Protein AF-A0A3D5KNX3-F1 (afdb_monomer_lite)

Sequence (84 aa):
VDEIRNEYNHNVSQQVYMTEEVWNQVRNAKEDLIVLINEAAMQMTPDSTGIDLAKKIFEQTMERKTDPIGHALTELKKEIQQTF

Secondary structure (DSSP, 8-state):
-HHHHHHHHHHHHHHTSS-HHHHHHHHHHHHHHHHHHHHHHTT--TT--HHHHHHHHHHHHHH-S--HHHHHHHHHHHHHHHH-

Foldseek 3Di:
DVVVVVVVVVVVVVVVLDDPVLVVLQVVLVVVLVVLLVVLVVPDDPPDDPVSSVVSSVVVCVVDPDNSNVVSVVVSVVSNVVVD

Structure (mmCIF, N/CA/C/O backbone):
data_AF-A0A3D5KNX3-F1
#
_entry.id   AF-A0A3D5KNX3-F1
#
loop_
_atom_site.group_PDB
_atom_site.id
_atom_site.type_symbol
_atom_site.label_atom_id
_atom_site.label_alt_id
_atom_site.label_comp_id
_atom_site.label_asym_id
_atom_site.label_entity_id
_atom_site.label_seq_id
_atom_site.pdbx_PDB_ins_code
_atom_site.Cartn_x
_atom_site.Cartn_y
_atom_site.Cartn_z
_atom_site.occupancy
_atom_site.B_iso_or_equiv
_atom_site.auth_seq_id
_atom_site.auth_comp_id
_atom_site.auth_asym_id
_atom_site.auth_atom_id
_atom_site.pdbx_PDB_model_num
ATOM 1 N N . VAL A 1 1 ? -9.746 -29.500 25.745 1.00 58.00 1 VAL A N 1
ATOM 2 C CA . VAL A 1 1 ? -10.745 -29.065 24.729 1.00 58.00 1 VAL A CA 1
ATOM 3 C C . VAL A 1 1 ? -11.206 -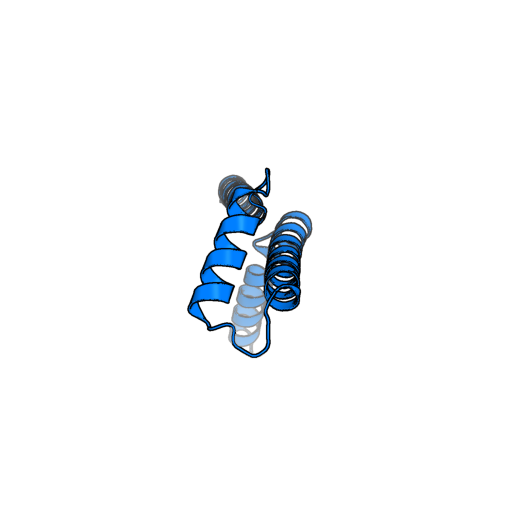27.643 25.013 1.00 58.00 1 VAL A C 1
ATOM 5 O O . VAL A 1 1 ? -11.257 -26.852 24.081 1.00 58.00 1 VAL A O 1
ATOM 8 N N . ASP A 1 2 ? -11.453 -27.294 26.277 1.00 67.56 2 ASP A N 1
ATOM 9 C CA . ASP A 1 2 ? -11.807 -25.922 26.669 1.00 67.56 2 ASP A CA 1
ATOM 10 C C . ASP A 1 2 ? -10.678 -24.909 26.441 1.00 67.56 2 ASP A C 1
ATOM 12 O O . ASP A 1 2 ? -10.945 -23.817 25.958 1.00 67.56 2 ASP A O 1
ATOM 16 N N . GLU A 1 3 ? -9.414 -25.287 26.651 1.00 72.50 3 GLU A N 1
ATOM 17 C CA . GLU A 1 3 ? -8.262 -24.434 26.303 1.00 72.50 3 GLU A CA 1
ATOM 18 C C . GLU A 1 3 ? -8.173 -24.166 24.798 1.00 72.50 3 GLU A C 1
ATOM 20 O O . GLU A 1 3 ? -7.976 -23.032 24.395 1.00 72.50 3 GLU A O 1
ATOM 25 N N . ILE A 1 4 ? -8.440 -25.168 23.953 1.00 66.50 4 ILE A N 1
ATOM 26 C CA . ILE A 1 4 ? -8.477 -24.991 22.491 1.00 66.50 4 ILE A CA 1
ATOM 27 C C . ILE A 1 4 ? -9.634 -24.065 22.086 1.00 66.50 4 ILE A C 1
ATOM 29 O O . ILE A 1 4 ? -9.476 -23.244 21.188 1.00 66.50 4 ILE A O 1
ATOM 33 N N . ARG A 1 5 ? -10.793 -24.161 22.752 1.00 65.31 5 ARG A N 1
ATOM 34 C CA . ARG A 1 5 ? -11.929 -23.249 22.535 1.00 65.31 5 ARG A CA 1
ATOM 35 C C . ARG A 1 5 ? -11.638 -21.828 23.002 1.00 65.31 5 ARG A C 1
ATOM 37 O O . ARG A 1 5 ? -12.044 -20.894 22.323 1.00 65.31 5 ARG A O 1
ATOM 44 N N . ASN A 1 6 ? -10.951 -21.661 24.125 1.00 70.81 6 ASN A N 1
ATOM 45 C CA . ASN A 1 6 ? -10.572 -20.346 24.630 1.00 70.81 6 ASN A CA 1
ATOM 46 C C . ASN A 1 6 ? -9.503 -19.696 23.750 1.00 70.81 6 ASN A C 1
ATOM 48 O O . ASN A 1 6 ? -9.663 -18.534 23.401 1.00 70.81 6 ASN A O 1
ATOM 52 N N . GLU A 1 7 ? -8.495 -20.447 23.305 1.00 69.81 7 GLU A N 1
ATOM 53 C CA . GLU A 1 7 ? -7.491 -19.976 22.343 1.00 69.81 7 GLU A CA 1
ATOM 54 C C . GLU A 1 7 ? -8.141 -19.623 20.998 1.00 69.81 7 GLU A C 1
ATOM 56 O O . GLU A 1 7 ? -7.840 -18.598 20.394 1.00 69.81 7 GLU A O 1
ATOM 61 N N . TYR A 1 8 ? -9.094 -20.440 20.535 1.00 66.38 8 TYR A N 1
ATOM 62 C CA . TYR A 1 8 ? -9.866 -20.165 19.326 1.00 66.38 8 TYR A CA 1
ATOM 63 C C . TYR A 1 8 ? -10.725 -18.904 19.475 1.00 66.38 8 TYR A C 1
ATOM 65 O O . TYR A 1 8 ? -10.687 -18.050 18.599 1.00 66.38 8 TYR A O 1
ATOM 73 N N . ASN A 1 9 ? -11.436 -18.726 20.592 1.00 64.44 9 ASN A N 1
ATOM 74 C CA . ASN A 1 9 ? -12.213 -17.515 20.870 1.00 64.44 9 ASN A CA 1
ATOM 75 C C . ASN A 1 9 ? -11.320 -16.278 21.043 1.00 64.44 9 ASN A C 1
ATOM 77 O O . ASN A 1 9 ? -11.710 -15.190 20.631 1.00 64.44 9 ASN A O 1
ATOM 81 N N . HIS A 1 10 ? -10.116 -16.436 21.596 1.00 66.81 10 HIS A N 1
ATOM 82 C CA . HIS A 1 10 ? -9.116 -15.377 21.686 1.00 66.81 10 HIS A CA 1
ATOM 83 C C . HIS A 1 10 ? -8.601 -14.986 20.289 1.00 66.81 10 HIS A C 1
ATOM 85 O O . HIS A 1 10 ? -8.606 -13.808 19.938 1.00 66.81 10 HIS A O 1
ATOM 91 N N . ASN A 1 11 ? -8.287 -15.963 19.436 1.00 61.53 11 ASN A N 1
ATOM 92 C CA . ASN A 1 11 ? -7.887 -15.742 18.042 1.00 61.53 11 ASN A CA 1
ATOM 93 C C . ASN A 1 11 ? -9.027 -15.168 17.174 1.00 61.53 11 ASN A C 1
ATOM 95 O O . ASN A 1 11 ? -8.783 -14.340 16.300 1.00 61.53 11 ASN A O 1
ATOM 99 N N . VAL A 1 12 ? -10.283 -15.545 17.434 1.00 55.56 12 VAL A N 1
ATOM 100 C CA . VAL A 1 12 ? -11.469 -14.946 16.797 1.00 55.56 12 VAL A CA 1
ATOM 101 C C . VAL A 1 12 ? -11.670 -13.514 17.290 1.00 55.56 12 VAL A C 1
ATOM 103 O O . VAL A 1 12 ? -11.881 -12.630 16.471 1.00 55.56 12 VAL A O 1
ATOM 106 N N . SER A 1 13 ? -11.500 -13.240 18.588 1.00 59.69 13 SER A N 1
ATOM 107 C CA . SER A 1 13 ? -11.512 -11.869 19.118 1.00 59.69 13 SER A CA 1
ATOM 108 C C . SER A 1 13 ? -10.378 -11.002 18.554 1.00 59.69 13 SER A C 1
ATOM 110 O O . SER A 1 13 ? -10.532 -9.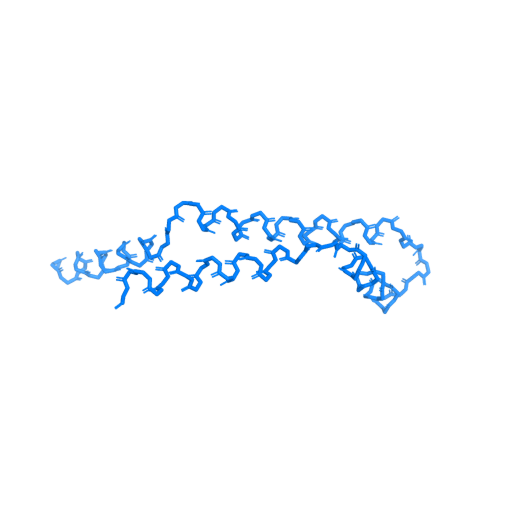790 18.465 1.00 59.69 13 SER A O 1
ATOM 112 N N . GLN A 1 14 ? -9.288 -11.621 18.081 1.00 57.75 14 GLN A N 1
ATOM 113 C CA . GLN A 1 14 ? -8.204 -10.933 17.378 1.00 57.75 14 GLN A CA 1
ATOM 114 C C . GLN A 1 14 ? -8.565 -10.500 15.950 1.00 57.75 14 GLN A C 1
ATOM 116 O O . GLN A 1 14 ? -8.111 -9.449 15.505 1.00 57.75 14 GLN A O 1
ATOM 121 N N . GLN A 1 15 ? -9.432 -11.242 15.250 1.00 46.28 15 GLN A N 1
ATOM 122 C CA . GLN A 1 15 ? -10.028 -10.792 13.981 1.00 46.28 15 GLN A CA 1
ATOM 123 C C . GLN A 1 15 ? -11.100 -9.701 14.173 1.00 46.28 15 GLN A C 1
ATOM 125 O O . GLN A 1 15 ? -11.470 -9.045 13.206 1.00 46.28 15 GLN A O 1
ATOM 130 N N . VAL A 1 16 ? -11.571 -9.479 15.406 1.00 56.16 16 VAL A N 1
ATOM 131 C CA . VAL A 1 16 ? -12.609 -8.489 15.761 1.00 56.16 16 VAL A CA 1
ATOM 132 C C . VAL A 1 16 ? -12.023 -7.088 16.032 1.00 56.16 16 VAL A C 1
ATOM 134 O O . VAL A 1 16 ? -12.776 -6.141 16.221 1.00 56.16 16 VAL A O 1
ATOM 137 N N . TYR A 1 17 ? -10.695 -6.908 16.022 1.00 60.75 17 TYR A N 1
ATOM 138 C CA . TYR A 1 17 ? -10.048 -5.642 16.421 1.00 60.75 17 TYR A CA 1
ATOM 139 C C . TYR A 1 17 ? -10.048 -4.515 15.382 1.00 60.75 17 TYR A C 1
ATOM 141 O O . TYR A 1 17 ? -9.407 -3.488 15.609 1.00 60.75 17 TYR A O 1
ATOM 149 N N . MET A 1 18 ? -10.736 -4.685 14.256 1.00 73.12 18 MET A N 1
ATOM 150 C CA . MET A 1 18 ? -11.056 -3.562 13.388 1.00 73.12 18 MET A CA 1
ATOM 151 C C . MET A 1 18 ? -12.380 -3.765 12.670 1.00 73.12 18 MET A C 1
ATOM 153 O O . MET A 1 18 ? -12.745 -4.874 12.275 1.00 73.12 18 MET A O 1
ATOM 157 N N . THR A 1 19 ? -13.072 -2.663 12.463 1.00 87.25 19 THR A N 1
ATOM 158 C CA . THR A 1 19 ? -14.284 -2.563 11.683 1.00 87.25 19 THR A CA 1
ATOM 159 C C . THR A 1 19 ? -14.002 -2.974 10.246 1.00 87.25 19 THR A C 1
ATOM 161 O O . THR A 1 19 ? -12.905 -2.783 9.709 1.00 87.25 19 THR A O 1
ATOM 164 N N . GLU A 1 20 ? -15.031 -3.495 9.575 1.00 86.81 20 GLU A N 1
ATOM 165 C CA . GLU A 1 20 ? -14.955 -3.732 8.133 1.00 86.81 20 GLU A CA 1
ATOM 166 C C . GLU A 1 20 ? -14.575 -2.453 7.381 1.00 86.81 20 GLU A C 1
ATOM 168 O O . GLU A 1 20 ? -13.874 -2.519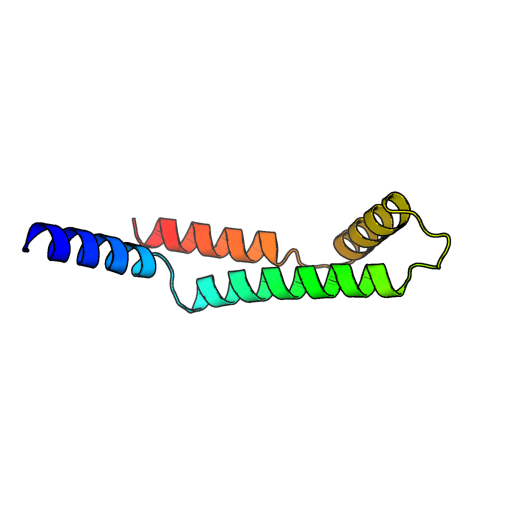 6.379 1.00 86.81 20 GLU A O 1
ATOM 173 N N . GLU A 1 21 ? -14.982 -1.283 7.876 1.00 89.19 21 GLU A N 1
ATOM 174 C CA . GLU A 1 21 ? -14.632 0.009 7.295 1.00 89.19 21 GLU A CA 1
ATOM 175 C C . GLU A 1 21 ? -13.119 0.256 7.294 1.00 89.19 21 GLU A C 1
ATOM 177 O O . GLU A 1 21 ? -12.535 0.439 6.223 1.00 89.19 21 GLU A O 1
ATOM 182 N N . VAL A 1 22 ? -12.466 0.205 8.458 1.00 89.81 22 VAL A N 1
ATOM 183 C CA . VAL A 1 22 ? -11.012 0.404 8.559 1.00 89.81 22 VAL A CA 1
ATOM 184 C C . VAL A 1 22 ? -10.259 -0.688 7.805 1.00 89.81 22 VAL A C 1
ATOM 186 O O . VAL A 1 22 ? -9.294 -0.397 7.092 1.00 89.81 22 VAL A O 1
ATOM 189 N N . TRP A 1 23 ? -10.734 -1.934 7.859 1.00 89.12 23 TRP A N 1
ATOM 190 C CA . TRP A 1 23 ? -10.147 -3.012 7.069 1.00 89.12 23 TRP A CA 1
ATOM 191 C C . TRP A 1 23 ? 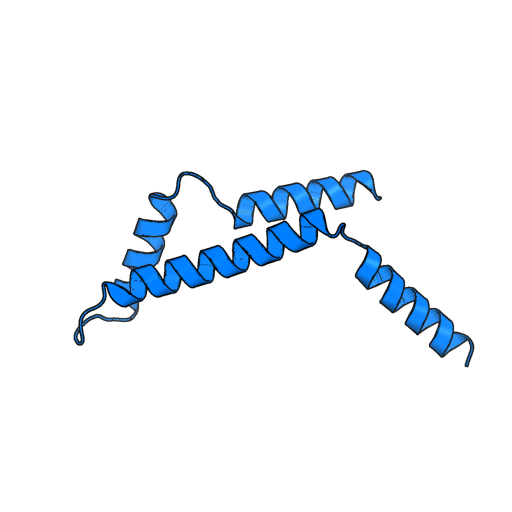-10.240 -2.747 5.561 1.00 89.12 23 TRP A C 1
ATOM 193 O O . TRP A 1 23 ? -9.270 -2.949 4.826 1.00 89.12 23 TRP A O 1
ATOM 203 N N . ASN A 1 24 ? -11.379 -2.247 5.080 1.00 91.56 24 ASN A N 1
ATOM 204 C CA . ASN A 1 24 ? -11.561 -1.878 3.679 1.00 91.56 24 ASN A CA 1
ATOM 205 C C . ASN A 1 24 ? -10.615 -0.746 3.275 1.00 91.56 24 ASN A C 1
ATOM 207 O O . ASN A 1 24 ? -10.038 -0.808 2.192 1.00 91.56 24 ASN A O 1
ATOM 211 N N . GLN A 1 25 ? -10.399 0.245 4.141 1.00 92.31 25 GLN A N 1
ATOM 212 C CA . GLN A 1 25 ? -9.445 1.323 3.880 1.00 92.31 25 GLN A CA 1
ATOM 213 C C . GLN A 1 25 ? -8.006 0.808 3.764 1.00 92.31 25 GLN A C 1
ATOM 215 O O . GLN A 1 25 ? -7.301 1.190 2.832 1.00 92.31 25 GLN A O 1
ATOM 220 N N . VAL A 1 26 ? -7.581 -0.111 4.640 1.00 90.50 26 VAL A N 1
ATOM 221 C CA . VAL A 1 26 ? -6.256 -0.753 4.551 1.00 90.50 26 VAL A CA 1
ATOM 222 C C . VAL A 1 26 ? -6.107 -1.524 3.239 1.00 90.50 26 VAL A C 1
ATOM 224 O O . VAL A 1 26 ? -5.088 -1.398 2.554 1.00 90.50 26 VAL A O 1
ATOM 227 N N . ARG A 1 27 ? -7.128 -2.299 2.851 1.00 92.25 27 ARG A N 1
ATOM 228 C CA . ARG A 1 27 ? -7.120 -3.035 1.579 1.00 92.25 27 ARG A CA 1
ATOM 229 C C . ARG A 1 27 ? -7.040 -2.091 0.385 1.00 92.25 27 ARG A C 1
ATOM 231 O O . ARG A 1 27 ? -6.205 -2.310 -0.486 1.00 92.25 27 ARG A O 1
ATOM 238 N N . ASN A 1 28 ? -7.847 -1.035 0.372 1.00 92.69 28 ASN A N 1
ATOM 239 C CA . ASN A 1 28 ? -7.850 -0.050 -0.706 1.00 92.69 28 ASN A CA 1
ATOM 240 C C . ASN A 1 28 ? -6.499 0.664 -0.812 1.00 92.69 28 ASN A C 1
ATOM 242 O O . ASN A 1 28 ? -5.946 0.739 -1.901 1.00 92.69 28 ASN A O 1
ATOM 246 N N . ALA A 1 29 ? -5.904 1.082 0.310 1.00 93.31 29 ALA A N 1
ATOM 247 C CA . ALA A 1 29 ? -4.584 1.710 0.314 1.00 93.31 29 ALA A CA 1
ATOM 248 C C . ALA A 1 29 ? -3.492 0.799 -0.274 1.00 93.31 29 ALA A C 1
ATOM 250 O O . ALA A 1 29 ? -2.607 1.263 -0.995 1.00 93.31 29 ALA A O 1
ATOM 251 N N . LYS A 1 30 ? -3.565 -0.509 -0.001 1.00 92.94 30 LYS A N 1
ATOM 252 C CA . LYS A 1 30 ? -2.662 -1.512 -0.579 1.00 92.94 30 LYS A CA 1
ATOM 253 C C . LYS A 1 30 ? -2.888 -1.690 -2.085 1.00 92.94 30 LYS A C 1
ATOM 255 O O . LYS A 1 30 ? -1.911 -1.739 -2.830 1.00 92.94 30 LYS A O 1
ATOM 260 N N . GLU A 1 31 ? -4.134 -1.780 -2.542 1.00 95.19 31 GLU A N 1
ATOM 261 C CA . GLU A 1 31 ? -4.428 -1.873 -3.980 1.00 95.19 31 GLU A CA 1
ATOM 262 C C . GLU A 1 31 ? -4.005 -0.600 -4.729 1.00 95.19 31 GLU A C 1
ATOM 264 O O . GLU A 1 31 ? -3.355 -0.688 -5.769 1.00 95.19 31 GLU A O 1
ATOM 269 N N . ASP A 1 32 ? -4.249 0.581 -4.160 1.00 93.06 32 ASP A N 1
ATOM 270 C CA . ASP A 1 32 ? -3.837 1.865 -4.735 1.00 93.06 32 ASP A CA 1
ATOM 271 C C . ASP A 1 32 ? -2.316 1.988 -4.885 1.00 93.06 32 ASP A C 1
ATOM 273 O O . ASP A 1 32 ? -1.838 2.607 -5.844 1.00 93.06 32 ASP A O 1
ATOM 277 N N . LEU A 1 33 ? -1.552 1.407 -3.952 1.00 92.62 33 LEU A N 1
ATOM 278 C CA . LEU A 1 33 ? -0.094 1.327 -4.036 1.00 92.62 33 LEU A CA 1
ATOM 279 C C . LEU A 1 33 ? 0.349 0.387 -5.164 1.00 92.62 33 LEU A C 1
ATOM 281 O O . LEU A 1 33 ? 1.268 0.720 -5.909 1.00 92.62 33 LEU A O 1
ATOM 285 N N . ILE A 1 34 ? -0.298 -0.772 -5.316 1.00 95.38 34 ILE A N 1
ATOM 286 C CA . ILE A 1 34 ? -0.006 -1.704 -6.416 1.00 95.38 34 ILE A CA 1
ATOM 287 C C . ILE A 1 34 ? -0.286 -1.038 -7.764 1.00 95.38 34 ILE A C 1
ATOM 289 O O . ILE A 1 34 ? 0.532 -1.136 -8.678 1.00 95.38 34 ILE A O 1
ATOM 293 N N . VAL A 1 35 ? -1.413 -0.332 -7.880 1.00 95.00 35 VAL A N 1
ATOM 294 C CA . VAL A 1 35 ? -1.758 0.436 -9.080 1.00 95.00 35 VAL A CA 1
ATOM 295 C C . VAL A 1 35 ? -0.674 1.468 -9.379 1.00 95.00 35 VAL A C 1
ATOM 297 O O . VAL A 1 35 ? -0.177 1.486 -10.499 1.00 95.00 35 VAL A O 1
ATOM 300 N N . LEU A 1 36 ? -0.228 2.242 -8.383 1.00 94.38 36 LEU A N 1
ATOM 301 C CA . LEU A 1 36 ? 0.857 3.216 -8.554 1.00 94.38 36 LEU A CA 1
ATOM 302 C C . LEU A 1 36 ? 2.150 2.561 -9.056 1.00 94.38 36 LEU A C 1
ATOM 304 O O . LEU A 1 36 ? 2.782 3.049 -9.988 1.00 94.38 36 LEU A O 1
ATOM 308 N N . ILE A 1 37 ? 2.551 1.435 -8.462 1.00 95.00 37 ILE A N 1
ATOM 309 C CA . ILE A 1 37 ? 3.766 0.720 -8.875 1.00 95.00 37 ILE A CA 1
ATOM 310 C C . ILE A 1 37 ? 3.644 0.251 -10.328 1.00 95.00 37 ILE A C 1
ATOM 312 O O . ILE A 1 37 ? 4.587 0.406 -11.104 1.00 95.00 37 ILE A O 1
ATOM 316 N N . ASN A 1 38 ? 2.487 -0.286 -10.715 1.00 96.50 38 ASN A N 1
ATOM 317 C CA . ASN A 1 38 ? 2.236 -0.722 -12.086 1.00 96.50 38 ASN A CA 1
ATOM 318 C C . ASN A 1 38 ? 2.215 0.461 -13.066 1.00 96.50 38 ASN A C 1
ATOM 320 O O . ASN A 1 38 ? 2.794 0.369 -14.145 1.00 96.50 38 ASN A O 1
ATOM 324 N N . GLU A 1 39 ? 1.602 1.585 -12.693 1.00 95.31 39 GLU A N 1
ATOM 325 C CA . GLU A 1 39 ? 1.600 2.829 -13.473 1.00 95.31 39 GLU A CA 1
ATOM 326 C C . GLU A 1 39 ? 3.015 3.369 -13.694 1.00 95.31 39 GLU A C 1
ATOM 328 O O . GLU A 1 39 ? 3.349 3.777 -14.807 1.00 95.31 39 GLU A O 1
ATOM 333 N N . ALA A 1 40 ? 3.865 3.343 -12.668 1.00 96.06 40 ALA A N 1
ATOM 334 C CA . ALA A 1 40 ? 5.274 3.697 -12.790 1.00 96.06 40 ALA A CA 1
ATOM 335 C C . ALA A 1 40 ? 6.033 2.708 -13.689 1.00 96.06 40 ALA A C 1
ATOM 337 O O . ALA A 1 40 ? 6.795 3.130 -14.559 1.00 96.06 40 ALA A O 1
ATOM 338 N N . ALA A 1 41 ? 5.790 1.403 -13.538 1.00 96.25 41 ALA A N 1
ATOM 339 C CA . ALA A 1 41 ? 6.429 0.362 -14.340 1.00 96.25 41 ALA A CA 1
ATOM 340 C C . ALA A 1 41 ? 6.066 0.450 -15.831 1.00 96.25 41 ALA A C 1
ATOM 342 O O . ALA A 1 41 ? 6.934 0.254 -16.678 1.00 96.25 41 ALA A O 1
ATOM 343 N N . MET A 1 42 ? 4.824 0.812 -16.168 1.00 96.56 42 MET A N 1
ATOM 344 C CA . MET A 1 42 ? 4.389 1.014 -17.558 1.00 96.56 42 MET A CA 1
ATOM 345 C C . MET A 1 42 ? 5.112 2.168 -18.269 1.00 96.56 42 MET A C 1
ATOM 347 O O . MET A 1 42 ? 5.088 2.235 -19.495 1.00 96.56 42 MET A O 1
ATOM 351 N N . GLN A 1 43 ? 5.751 3.073 -17.524 1.00 95.25 43 GLN A N 1
ATOM 352 C CA . GLN A 1 43 ? 6.523 4.189 -18.081 1.00 95.25 43 GLN A CA 1
ATOM 353 C C . GLN A 1 43 ? 8.007 3.849 -18.272 1.00 95.25 43 GLN A C 1
ATOM 355 O O . GLN A 1 43 ? 8.768 4.689 -18.752 1.00 95.25 43 GLN A O 1
ATOM 360 N N . MET A 1 44 ? 8.432 2.642 -17.893 1.00 97.19 44 MET A N 1
ATOM 361 C CA . MET A 1 44 ? 9.811 2.192 -18.047 1.00 97.19 44 MET A CA 1
ATOM 362 C C . MET A 1 44 ? 10.080 1.698 -19.472 1.00 97.19 44 MET A C 1
ATOM 364 O O . MET A 1 44 ? 9.234 1.090 -20.126 1.00 97.19 44 MET A O 1
ATOM 368 N N . THR A 1 45 ? 11.297 1.940 -19.945 1.00 96.00 45 THR A N 1
ATOM 369 C CA . THR A 1 45 ? 11.841 1.392 -21.194 1.00 96.00 45 THR A CA 1
ATOM 370 C C . THR A 1 45 ? 12.656 0.120 -20.920 1.00 96.00 45 THR A C 1
ATOM 372 O O . THR A 1 45 ? 13.043 -0.115 -19.775 1.00 96.00 45 THR A O 1
ATOM 375 N N . PRO A 1 46 ? 12.988 -0.691 -21.945 1.00 94.69 46 PRO A N 1
ATOM 376 C CA . PRO A 1 46 ? 13.825 -1.884 -21.768 1.00 94.69 46 PRO A CA 1
ATOM 377 C C . PRO A 1 46 ? 15.201 -1.620 -21.134 1.00 94.69 46 PRO A C 1
ATOM 379 O O . PRO A 1 46 ? 15.748 -2.507 -20.487 1.00 94.69 46 PRO A O 1
ATOM 382 N N . ASP A 1 47 ? 15.734 -0.406 -21.293 1.00 96.19 47 ASP A N 1
ATOM 383 C CA . ASP A 1 47 ? 17.025 0.015 -20.731 1.00 96.19 47 ASP A CA 1
ATOM 384 C C . ASP A 1 47 ? 16.897 0.645 -19.331 1.00 96.19 47 ASP A C 1
ATOM 386 O O . ASP A 1 47 ? 17.899 1.017 -18.719 1.00 96.19 47 ASP A O 1
ATOM 390 N N . SER A 1 48 ? 15.670 0.808 -18.822 1.00 96.25 48 SER A N 1
ATOM 391 C CA . SER A 1 48 ? 15.421 1.438 -17.523 1.00 96.25 48 SER A CA 1
ATOM 392 C C . SER A 1 48 ? 15.902 0.553 -16.378 1.00 96.25 48 SER A C 1
ATOM 394 O O . SER A 1 48 ? 15.680 -0.659 -16.352 1.00 96.25 48 SER A O 1
ATOM 396 N N . THR A 1 49 ? 16.537 1.172 -15.388 1.00 97.19 49 THR A N 1
ATOM 397 C CA . THR A 1 49 ? 17.049 0.474 -14.208 1.00 97.19 49 THR A CA 1
ATOM 398 C C . THR A 1 49 ? 16.019 0.439 -13.078 1.00 97.19 49 THR A C 1
ATOM 400 O O . THR A 1 49 ? 15.046 1.193 -13.056 1.00 97.19 49 THR A O 1
ATOM 403 N N . GLY A 1 50 ? 16.272 -0.381 -12.052 1.00 95.31 50 GLY A N 1
ATOM 404 C CA . GLY A 1 50 ? 15.462 -0.360 -10.827 1.00 95.31 50 GLY A CA 1
ATOM 405 C C . GLY A 1 50 ? 15.479 0.994 -10.099 1.00 95.31 50 GLY A C 1
ATOM 406 O O . GLY A 1 50 ? 14.516 1.333 -9.415 1.00 95.31 50 GLY A O 1
ATOM 407 N N . ILE A 1 51 ? 16.538 1.796 -10.272 1.00 97.31 51 ILE A N 1
ATOM 408 C CA . ILE A 1 51 ? 16.622 3.151 -9.706 1.00 97.31 51 ILE A CA 1
ATOM 409 C C . ILE A 1 51 ? 15.668 4.098 -10.440 1.00 97.31 51 ILE A C 1
ATOM 411 O O . ILE A 1 51 ? 15.047 4.947 -9.800 1.00 97.31 51 ILE A O 1
ATOM 415 N N . ASP A 1 52 ? 15.526 3.949 -11.756 1.00 97.44 52 ASP A N 1
ATOM 416 C CA . ASP A 1 52 ? 14.623 4.778 -12.560 1.00 97.44 52 ASP A CA 1
ATOM 417 C C . ASP A 1 52 ? 13.163 4.501 -12.194 1.00 97.44 52 ASP A C 1
ATOM 419 O O . ASP A 1 52 ? 12.394 5.437 -11.965 1.00 97.44 52 ASP A O 1
ATOM 423 N N . LEU A 1 53 ? 12.815 3.225 -11.998 1.00 96.88 53 LEU A N 1
ATOM 424 C CA . LEU A 1 53 ? 11.503 2.836 -11.483 1.00 96.88 53 LEU A CA 1
ATOM 425 C C . LEU A 1 53 ? 11.244 3.420 -10.088 1.00 96.88 53 LEU A C 1
ATOM 427 O O . LEU A 1 53 ? 10.189 4.005 -9.855 1.00 96.88 53 LEU A O 1
ATOM 431 N N . ALA A 1 54 ? 12.205 3.304 -9.165 1.00 96.75 54 ALA A N 1
ATOM 432 C CA . ALA A 1 54 ? 12.061 3.846 -7.815 1.00 96.75 54 ALA A CA 1
ATOM 433 C C . ALA A 1 54 ? 11.834 5.366 -7.834 1.00 96.75 54 ALA A C 1
ATOM 435 O O . ALA A 1 54 ? 10.923 5.856 -7.169 1.00 96.75 54 ALA A O 1
ATOM 436 N N . LYS A 1 55 ? 12.606 6.113 -8.637 1.00 97.00 55 LYS A N 1
ATOM 437 C CA . LYS A 1 55 ? 12.397 7.558 -8.828 1.00 97.00 55 LYS A CA 1
ATOM 438 C C . LYS A 1 55 ? 10.992 7.855 -9.342 1.00 97.00 55 LYS A C 1
ATOM 440 O O . LYS A 1 55 ? 10.318 8.706 -8.771 1.00 97.00 55 LYS A O 1
ATOM 445 N N . LYS A 1 56 ? 10.524 7.119 -10.355 1.00 96.75 56 LYS A N 1
ATOM 446 C CA . LYS A 1 56 ? 9.187 7.307 -10.932 1.00 96.75 56 LYS A CA 1
ATOM 447 C C . LYS A 1 56 ? 8.069 7.045 -9.919 1.00 96.75 56 LYS A C 1
ATOM 449 O O . LYS A 1 56 ? 7.121 7.823 -9.854 1.00 96.75 56 LYS A O 1
ATOM 454 N N . ILE A 1 57 ? 8.199 5.995 -9.106 1.00 95.31 57 ILE A N 1
ATOM 455 C CA . ILE A 1 57 ? 7.270 5.684 -8.006 1.00 95.31 57 ILE A CA 1
ATOM 456 C C . ILE A 1 57 ? 7.214 6.849 -7.010 1.00 95.31 57 ILE A C 1
ATOM 458 O O . ILE A 1 57 ? 6.124 7.279 -6.632 1.00 95.31 57 ILE A O 1
ATOM 462 N N . PHE A 1 58 ? 8.366 7.394 -6.602 1.00 94.00 58 PHE A N 1
ATOM 463 C CA . PHE A 1 58 ? 8.406 8.533 -5.681 1.00 94.00 58 PHE A CA 1
ATOM 464 C C . PHE A 1 58 ? 7.801 9.800 -6.291 1.00 94.00 58 PHE A C 1
ATOM 466 O O . PHE A 1 58 ? 7.002 10.453 -5.626 1.00 94.00 58 PHE A O 1
ATOM 473 N N . GLU A 1 59 ? 8.111 10.117 -7.550 1.00 94.38 59 GLU A N 1
ATOM 474 C CA . GLU A 1 59 ? 7.501 11.240 -8.276 1.00 94.38 59 GLU A CA 1
ATOM 475 C C . GLU A 1 59 ? 5.971 11.137 -8.284 1.00 94.38 59 GLU A C 1
ATOM 477 O O . GLU A 1 59 ? 5.288 12.058 -7.840 1.00 94.38 59 GLU A O 1
ATOM 482 N N . GLN A 1 60 ? 5.425 9.989 -8.698 1.00 93.06 60 GLN A N 1
ATOM 483 C CA . GLN A 1 60 ? 3.974 9.769 -8.728 1.00 93.06 60 GLN A CA 1
ATOM 484 C C . GLN A 1 60 ? 3.347 9.819 -7.331 1.00 93.06 60 GLN A C 1
ATOM 486 O O . GLN A 1 60 ? 2.237 10.321 -7.162 1.00 93.06 60 GLN A O 1
ATOM 491 N N . THR A 1 61 ? 4.059 9.330 -6.312 1.00 90.69 61 THR A N 1
ATOM 492 C CA . THR A 1 61 ? 3.601 9.408 -4.918 1.00 90.69 61 THR A CA 1
ATOM 493 C C . THR A 1 61 ? 3.515 10.863 -4.450 1.00 90.69 61 THR A C 1
ATOM 495 O O . THR A 1 61 ? 2.551 11.224 -3.784 1.00 90.69 61 THR A O 1
ATOM 498 N N . MET A 1 62 ? 4.475 11.715 -4.829 1.00 89.81 62 MET A N 1
ATOM 499 C CA . MET A 1 62 ? 4.477 13.144 -4.488 1.00 89.81 62 MET A CA 1
ATOM 500 C C . MET A 1 62 ? 3.408 13.949 -5.242 1.00 89.81 62 MET A C 1
ATOM 502 O O . MET A 1 62 ? 2.933 14.962 -4.732 1.00 89.81 62 MET A O 1
ATOM 506 N N . GLU A 1 63 ? 3.021 13.518 -6.444 1.00 89.75 63 GLU A N 1
ATOM 507 C CA . GLU A 1 63 ? 1.939 14.139 -7.221 1.00 89.75 63 GLU A CA 1
ATOM 508 C C . GLU A 1 63 ? 0.544 13.813 -6.664 1.00 89.75 63 GLU A C 1
ATOM 510 O O . GLU A 1 63 ? -0.402 14.593 -6.840 1.00 89.75 63 GLU A O 1
ATOM 515 N N . ARG A 1 64 ? 0.389 12.677 -5.969 1.00 84.12 64 ARG A N 1
ATOM 516 C CA . ARG A 1 64 ? -0.879 12.317 -5.329 1.00 84.12 64 ARG A CA 1
ATOM 517 C C . ARG A 1 64 ? -1.159 13.264 -4.158 1.00 84.12 64 ARG A C 1
ATOM 519 O O . ARG A 1 64 ? -0.395 13.381 -3.209 1.00 84.12 64 ARG A O 1
ATOM 526 N N . LYS A 1 65 ? -2.322 13.923 -4.205 1.00 76.44 65 LYS A N 1
ATOM 527 C CA . LYS A 1 65 ? -2.789 14.858 -3.160 1.00 76.44 65 LYS A CA 1
ATOM 528 C C . LYS A 1 65 ? -3.138 14.175 -1.836 1.00 76.44 65 LYS A C 1
ATOM 530 O O . LYS A 1 65 ? -3.283 14.849 -0.820 1.00 76.44 65 LYS A O 1
ATOM 535 N N . THR A 1 66 ? -3.340 12.864 -1.866 1.00 79.56 66 THR A N 1
ATOM 536 C CA . THR A 1 66 ? -3.785 12.056 -0.733 1.00 79.56 66 THR A CA 1
ATOM 537 C C . THR A 1 66 ? -2.811 10.910 -0.528 1.00 79.56 66 THR A C 1
ATOM 539 O O . THR A 1 66 ? -2.516 10.195 -1.483 1.00 79.56 66 THR A O 1
ATOM 542 N N . ASP A 1 67 ? -2.362 10.723 0.711 1.00 86.38 67 ASP A N 1
ATOM 543 C CA . ASP A 1 67 ? -1.629 9.535 1.148 1.00 86.38 67 ASP A CA 1
ATOM 544 C C . ASP A 1 67 ? -2.640 8.496 1.675 1.00 86.38 67 ASP A C 1
ATOM 546 O O . ASP A 1 67 ? -3.100 8.616 2.817 1.00 86.38 67 ASP A O 1
ATOM 550 N N . PRO A 1 68 ? -3.046 7.503 0.858 1.00 86.00 68 PRO A N 1
ATOM 551 C CA . PRO A 1 68 ? -4.048 6.523 1.264 1.00 86.00 68 PRO A CA 1
ATOM 552 C C . PRO A 1 68 ? -3.541 5.617 2.394 1.00 86.00 68 PRO A C 1
ATOM 554 O O . PRO A 1 68 ? -4.333 5.193 3.234 1.00 86.00 68 PRO A O 1
ATOM 557 N N . ILE A 1 69 ? -2.228 5.369 2.469 1.00 90.25 69 ILE A N 1
ATOM 558 C CA . ILE A 1 69 ? -1.618 4.580 3.546 1.00 90.25 69 ILE A CA 1
ATOM 559 C C . ILE A 1 69 ? -1.675 5.380 4.846 1.00 90.25 69 ILE A C 1
ATOM 561 O O . ILE A 1 69 ? -2.143 4.873 5.865 1.00 90.25 69 ILE A O 1
ATOM 565 N N . GLY A 1 70 ? -1.256 6.646 4.809 1.00 90.69 70 GLY A N 1
ATOM 566 C CA . GLY A 1 70 ? -1.347 7.554 5.950 1.00 90.69 70 GLY A CA 1
ATOM 567 C C . GLY A 1 70 ? -2.780 7.730 6.455 1.00 90.69 70 GLY A C 1
ATOM 568 O O . GLY A 1 70 ? -3.012 7.745 7.668 1.00 90.69 70 GLY A O 1
ATOM 569 N N . HIS A 1 71 ? -3.755 7.798 5.545 1.00 91.75 71 HIS A N 1
ATOM 570 C CA . HIS A 1 71 ? -5.170 7.864 5.900 1.00 91.75 71 HIS A CA 1
ATOM 571 C C . HIS A 1 71 ? -5.654 6.583 6.592 1.00 91.75 71 HIS A C 1
ATOM 573 O O . HIS A 1 71 ? -6.145 6.664 7.717 1.00 91.75 71 HIS A O 1
ATOM 579 N N . ALA A 1 72 ? -5.425 5.408 5.996 1.00 91.50 72 ALA A N 1
ATOM 580 C CA . ALA A 1 72 ? -5.819 4.127 6.585 1.00 91.50 72 ALA A CA 1
ATOM 581 C C . ALA A 1 72 ? -5.170 3.895 7.964 1.00 91.50 72 ALA A C 1
ATOM 583 O O . ALA A 1 72 ? -5.824 3.439 8.898 1.00 91.50 72 ALA A O 1
ATOM 584 N N . LEU A 1 73 ? -3.895 4.271 8.133 1.00 91.38 73 LEU A N 1
ATOM 585 C CA . LEU A 1 73 ? -3.210 4.210 9.429 1.00 91.38 73 LEU A CA 1
ATOM 586 C C . LEU A 1 73 ? -3.815 5.164 10.464 1.00 91.38 73 LEU A C 1
ATOM 588 O O . LEU A 1 73 ? -3.819 4.857 11.656 1.00 91.38 73 LEU A O 1
ATOM 592 N N . THR A 1 74 ? -4.289 6.331 10.030 1.00 92.88 74 THR A N 1
ATOM 593 C CA . THR A 1 74 ? -4.938 7.304 10.914 1.00 92.88 74 THR A CA 1
ATOM 594 C C . THR A 1 74 ? -6.281 6.780 11.404 1.00 92.88 74 THR A C 1
ATOM 596 O O . THR A 1 74 ? -6.538 6.837 12.606 1.00 92.88 74 THR A O 1
ATOM 599 N N . GLU A 1 75 ? -7.110 6.234 10.515 1.00 91.94 75 GLU A N 1
ATOM 600 C CA . GLU A 1 75 ? -8.400 5.652 10.903 1.00 91.94 75 GLU A CA 1
ATOM 601 C C . GLU A 1 75 ? -8.221 4.399 11.766 1.00 91.94 75 GLU A C 1
ATOM 603 O O . GLU A 1 75 ? -8.878 4.277 12.796 1.00 91.94 75 GLU A O 1
ATOM 608 N N . LEU A 1 76 ? -7.233 3.552 11.463 1.00 87.62 76 LEU A N 1
ATOM 609 C CA . LEU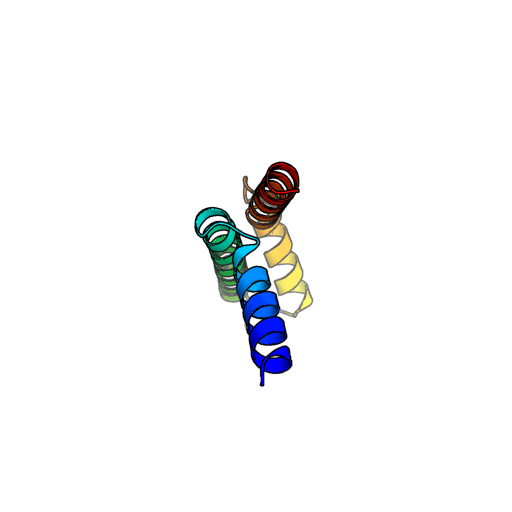 A 1 76 ? -6.877 2.423 12.325 1.00 87.62 76 LEU A CA 1
ATOM 610 C C . LEU A 1 76 ? -6.481 2.870 13.738 1.00 87.62 76 LEU A C 1
ATOM 612 O O . LEU A 1 76 ? -6.933 2.296 14.726 1.00 87.62 76 LEU A O 1
ATOM 616 N N . LYS A 1 77 ? -5.660 3.921 13.866 1.00 87.19 77 LYS A N 1
ATOM 617 C CA . LYS A 1 77 ? -5.300 4.473 15.182 1.00 87.19 77 LYS A CA 1
ATOM 618 C C . LYS A 1 77 ? -6.513 5.021 15.928 1.00 87.19 77 LYS A C 1
ATOM 620 O O . LYS A 1 77 ? -6.609 4.805 17.133 1.00 87.19 77 LYS A O 1
ATOM 625 N N . LYS A 1 78 ? -7.411 5.731 15.237 1.00 89.06 78 LYS A N 1
ATOM 626 C CA . LYS A 1 78 ? -8.645 6.258 15.838 1.00 89.06 78 LYS A CA 1
ATOM 627 C C . LYS A 1 78 ? -9.537 5.133 16.344 1.00 89.06 78 LYS A C 1
ATOM 629 O O . LYS A 1 78 ? -10.026 5.225 17.463 1.00 89.06 78 LYS A O 1
ATOM 634 N N . GLU A 1 79 ? -9.710 4.076 15.558 1.00 84.88 79 GLU A N 1
ATOM 635 C CA . GLU A 1 79 ? -10.530 2.936 15.957 1.00 84.88 79 GLU A CA 1
ATOM 636 C C . GLU A 1 79 ? -9.965 2.239 17.202 1.00 84.88 79 GLU A C 1
ATOM 638 O O . GLU A 1 79 ? -10.699 1.961 18.154 1.00 84.88 79 GLU A O 1
ATOM 643 N N . ILE A 1 80 ? -8.648 2.027 17.240 1.00 81.75 80 ILE A N 1
ATOM 644 C CA . ILE A 1 80 ? -7.981 1.442 18.407 1.00 81.75 80 ILE A CA 1
ATOM 645 C C . ILE A 1 80 ? -8.181 2.335 19.644 1.00 81.75 80 ILE A C 1
ATOM 647 O O . ILE A 1 80 ? -8.489 1.822 20.712 1.00 81.75 80 ILE A O 1
ATOM 651 N N . GLN A 1 81 ? -8.075 3.662 19.509 1.00 79.50 81 GLN A N 1
ATOM 652 C CA . GLN A 1 81 ? -8.303 4.616 20.610 1.00 79.50 81 GLN A CA 1
ATOM 653 C C . GLN A 1 81 ? -9.757 4.692 21.099 1.00 79.50 81 GLN A C 1
ATOM 655 O O . GLN A 1 81 ? -10.001 5.169 22.201 1.00 79.50 81 GLN A O 1
ATOM 660 N N . GLN A 1 82 ? -10.730 4.314 20.270 1.00 77.50 82 GLN A N 1
ATOM 661 C CA . GLN A 1 82 ? -12.148 4.310 20.642 1.00 77.50 82 GLN A CA 1
ATOM 662 C C . GLN A 1 82 ? -12.572 2.994 21.298 1.00 77.50 82 GLN A C 1
ATOM 664 O O . GLN A 1 82 ? -13.557 2.966 22.035 1.00 77.50 82 GLN A O 1
ATOM 669 N N . THR A 1 83 ? -11.843 1.915 21.020 1.00 65.12 83 THR A N 1
ATOM 670 C CA . THR A 1 83 ? -12.184 0.556 21.454 1.00 65.12 83 THR A CA 1
ATOM 671 C C . THR A 1 83 ? -11.479 0.152 22.758 1.00 65.12 83 THR A C 1
ATOM 673 O O . THR A 1 83 ? -11.974 -0.732 23.460 1.00 65.12 83 THR A O 1
ATOM 676 N N . PHE A 1 84 ? -10.363 0.804 23.111 1.00 57.44 84 PHE A N 1
ATOM 677 C CA . PHE A 1 84 ? -9.524 0.519 24.286 1.00 57.44 84 PHE A CA 1
ATOM 678 C C . PHE A 1 84 ? 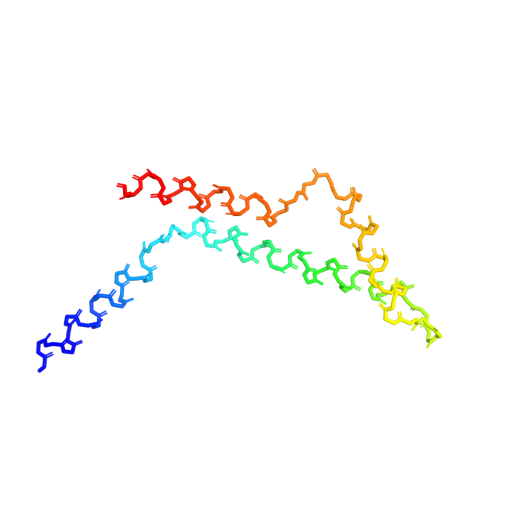-9.233 1.780 25.103 1.00 57.44 84 PHE A C 1
ATOM 680 O O . PHE A 1 84 ? -9.129 1.652 26.345 1.00 57.44 84 PHE A O 1
#

pLDDT: mean 84.86, std 13.34, range [46.28, 97.44]

Radius of gyration: 19.05 Å; chains: 1; bounding box: 32×44×48 Å